Protein AF-A0A7S1HIX2-F1 (afdb_monomer_lite)

Foldseek 3Di:
DDDPPPDFPAWDADPVNQWTWDWDQDPQGIWIKTKGPPVLDVAAEEEDEFDQDPDPCRLCVCVVVQSVVVVVSHIYIRIRLVRHPCSHPPNDDPVNCDDPD

Radius of gyration: 14.45 Å; chains: 1; bounding box: 41×37×30 Å

pLDDT: mean 79.29, std 16.16, range [37.06, 94.44]

InterPro domains:
  IPR029058 Alpha/Beta hydrolase fold [SSF53474] (21-82)

Secondary structure (DSSP, 8-state):
---TT-PPPPPEEPTTS-EEEEEE--TT--EEEEEE-TT-TTPPEEE----SS--HHHHTTTHHHHHHHHTTT-EEEEEEGGGSTTTSTTTS-GGG-----

Structure (mmCIF, N/CA/C/O backbone):
data_AF-A0A7S1HIX2-F1
#
_entry.id   AF-A0A7S1HIX2-F1
#
loop_
_atom_site.group_PDB
_atom_site.id
_atom_site.type_symbol
_atom_site.label_atom_id
_atom_site.label_alt_id
_atom_site.label_comp_id
_atom_site.label_asym_id
_atom_site.label_entity_id
_atom_site.label_seq_id
_atom_site.pdbx_PDB_ins_code
_atom_site.Cartn_x
_atom_site.Cartn_y
_atom_site.Cartn_z
_atom_site.occupancy
_atom_site.B_iso_or_equiv
_atom_site.auth_seq_id
_atom_site.auth_comp_id
_atom_site.auth_asym_id
_atom_site.auth_atom_id
_atom_site.pdbx_PDB_model_num
ATOM 1 N N . PRO A 1 1 ? 25.760 1.008 -0.073 1.00 43.94 1 PRO A N 1
ATOM 2 C CA . PRO A 1 1 ? 24.845 0.176 0.749 1.00 43.94 1 PRO A CA 1
ATOM 3 C C . PRO A 1 1 ? 24.024 1.082 1.676 1.00 43.94 1 PRO A C 1
ATOM 5 O O . PRO A 1 1 ? 24.588 2.052 2.171 1.00 43.94 1 PRO A O 1
ATOM 8 N N . ALA A 1 2 ? 22.722 0.834 1.843 1.00 48.47 2 ALA A N 1
ATOM 9 C CA . ALA A 1 2 ? 21.917 1.570 2.822 1.00 48.47 2 ALA A CA 1
ATOM 10 C C . ALA A 1 2 ? 22.300 1.127 4.247 1.00 48.47 2 ALA A C 1
ATOM 12 O O . ALA A 1 2 ? 22.609 -0.045 4.458 1.00 48.47 2 ALA A O 1
ATOM 13 N N . ASP A 1 3 ? 22.341 2.074 5.184 1.00 46.50 3 ASP A N 1
ATOM 14 C CA . ASP A 1 3 ? 22.729 1.855 6.581 1.00 46.50 3 ASP A CA 1
ATOM 15 C C . ASP A 1 3 ? 21.629 1.075 7.332 1.00 46.50 3 ASP A C 1
ATOM 17 O O . ASP A 1 3 ? 20.504 1.574 7.423 1.00 46.50 3 ASP A O 1
ATOM 21 N N .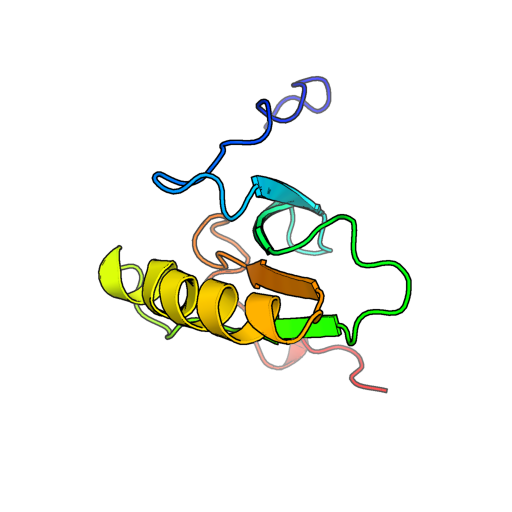 PRO A 1 4 ? 21.916 -0.122 7.877 1.00 44.69 4 PRO A N 1
ATOM 22 C CA . PRO A 1 4 ? 20.935 -0.934 8.600 1.00 44.69 4 PRO A CA 1
ATOM 23 C C . PRO A 1 4 ? 20.549 -0.360 9.976 1.00 44.69 4 PRO A C 1
ATOM 25 O O . PRO A 1 4 ? 19.639 -0.884 10.612 1.00 44.69 4 PRO A O 1
ATOM 28 N N . THR A 1 5 ? 21.227 0.694 10.448 1.00 42.03 5 THR A N 1
ATOM 29 C CA . THR A 1 5 ? 20.924 1.394 11.709 1.00 42.03 5 THR A CA 1
ATOM 30 C C . THR A 1 5 ? 20.082 2.653 11.519 1.00 42.03 5 THR A C 1
ATOM 32 O O . THR A 1 5 ? 19.670 3.276 12.500 1.00 42.03 5 THR A O 1
ATOM 35 N N . ALA A 1 6 ? 19.772 3.025 10.272 1.00 46.56 6 ALA A N 1
ATOM 36 C CA . ALA A 1 6 ? 18.870 4.130 10.004 1.00 46.56 6 ALA A CA 1
ATOM 37 C C . ALA A 1 6 ? 17.473 3.787 10.539 1.00 46.56 6 ALA A C 1
ATOM 39 O O . ALA A 1 6 ? 16.790 2.906 10.013 1.00 46.56 6 ALA A O 1
ATOM 40 N N . HIS A 1 7 ? 17.043 4.494 11.588 1.00 41.72 7 HIS A N 1
ATOM 41 C CA . HIS A 1 7 ? 15.667 4.409 12.060 1.00 41.72 7 HIS A CA 1
ATOM 42 C C . HIS A 1 7 ? 14.713 4.639 10.880 1.00 41.72 7 HIS A C 1
ATOM 44 O O . HIS A 1 7 ? 14.926 5.583 10.105 1.00 41.72 7 HIS A O 1
ATOM 50 N N . PRO A 1 8 ? 13.661 3.812 10.731 1.00 52.12 8 PRO A N 1
ATOM 51 C CA . PRO A 1 8 ? 12.632 4.085 9.746 1.00 52.12 8 PRO A CA 1
ATOM 52 C C . PRO A 1 8 ? 12.112 5.509 9.999 1.00 52.12 8 PRO A C 1
ATOM 54 O O . PRO A 1 8 ? 11.904 5.875 11.162 1.00 52.12 8 PRO A O 1
ATOM 57 N N . PRO A 1 9 ? 11.961 6.350 8.958 1.00 56.59 9 PRO A N 1
ATOM 58 C CA . PRO A 1 9 ? 11.408 7.683 9.140 1.00 56.59 9 PRO A CA 1
ATOM 59 C C . PRO A 1 9 ? 10.081 7.577 9.894 1.00 56.59 9 PRO A C 1
ATOM 61 O O . PRO A 1 9 ? 9.317 6.636 9.674 1.00 56.59 9 PRO A O 1
ATOM 64 N N . ALA A 1 10 ? 9.834 8.532 10.795 1.00 52.12 10 ALA A N 1
ATOM 65 C CA . ALA A 1 10 ? 8.603 8.572 11.574 1.00 52.12 10 ALA A CA 1
ATOM 66 C C . ALA A 1 10 ? 7.373 8.442 10.653 1.00 52.12 10 ALA A C 1
ATOM 68 O O . ALA A 1 10 ? 7.413 8.966 9.528 1.00 52.12 10 ALA A O 1
ATOM 69 N N . PRO A 1 11 ? 6.292 7.778 11.110 1.00 59.12 11 PRO A N 1
ATOM 70 C CA . PRO A 1 11 ? 5.112 7.573 10.289 1.00 59.12 11 PRO A CA 1
ATOM 71 C C . PRO A 1 11 ? 4.598 8.909 9.766 1.00 59.12 11 PRO A C 1
ATOM 73 O O . PRO A 1 11 ? 4.354 9.839 10.539 1.00 59.12 11 PRO A O 1
ATOM 76 N N . ARG A 1 12 ? 4.455 9.030 8.447 1.00 62.59 12 ARG A N 1
ATOM 77 C CA . ARG A 1 12 ? 3.825 10.215 7.861 1.00 62.59 12 ARG A CA 1
ATOM 78 C C . ARG A 1 12 ? 2.323 10.046 7.962 1.00 62.59 12 ARG A C 1
ATOM 80 O O . ARG A 1 12 ? 1.803 9.007 7.577 1.00 62.59 12 ARG A O 1
ATOM 87 N N . VAL A 1 13 ? 1.642 11.058 8.472 1.00 63.56 13 VAL A N 1
ATOM 88 C CA . VAL A 1 13 ? 0.181 11.080 8.523 1.00 63.56 13 VAL A CA 1
ATOM 89 C C . VAL A 1 13 ? -0.335 11.752 7.253 1.00 63.56 13 VAL A C 1
ATOM 91 O O . VAL A 1 13 ? 0.222 12.763 6.819 1.00 63.56 13 VAL A O 1
ATOM 94 N N . GLY A 1 14 ? -1.375 11.187 6.641 1.00 61.91 14 GLY A N 1
ATOM 95 C CA . GLY A 1 14 ? -2.020 11.780 5.470 1.00 61.91 14 GLY A CA 1
ATOM 96 C C . GLY A 1 14 ? -2.614 13.163 5.738 1.00 61.91 14 GLY A C 1
ATOM 97 O O . GLY A 1 14 ? -2.898 13.516 6.879 1.00 61.91 14 GLY A O 1
ATOM 98 N N . ASN A 1 15 ? -2.870 13.936 4.678 1.00 55.00 15 ASN A N 1
ATOM 99 C CA . ASN A 1 15 ? -3.408 15.303 4.778 1.00 55.00 15 ASN A CA 1
ATOM 100 C C . ASN A 1 15 ? -4.744 15.413 5.548 1.00 55.00 15 ASN A C 1
ATOM 102 O O . ASN A 1 15 ? -5.079 16.501 6.003 1.00 55.00 15 ASN A O 1
ATOM 106 N N . SER A 1 16 ? -5.498 14.317 5.694 1.00 58.47 16 SER A N 1
ATOM 107 C CA . SER A 1 16 ? -6.752 14.238 6.460 1.00 58.47 16 SER A CA 1
ATOM 108 C C . SER A 1 16 ? -6.621 13.531 7.817 1.00 58.47 16 SER A C 1
ATOM 110 O O . SER A 1 16 ? -7.614 13.393 8.525 1.00 58.47 16 SER A O 1
ATOM 112 N N . GLY A 1 17 ? -5.433 13.056 8.203 1.00 61.94 17 GLY A N 1
ATOM 113 C CA . GLY A 1 17 ? -5.266 12.255 9.421 1.00 61.94 17 GLY A CA 1
ATOM 114 C C . GLY A 1 17 ? -5.692 10.786 9.299 1.00 61.94 17 GLY A C 1
ATOM 115 O O . GLY A 1 17 ? -5.532 10.036 10.256 1.00 61.94 17 GLY A O 1
ATOM 116 N N . SER A 1 18 ? -6.231 10.359 8.151 1.00 77.19 18 SER A N 1
ATOM 117 C CA . SER A 1 18 ? -6.931 9.071 8.005 1.00 77.19 18 SER A CA 1
ATOM 118 C C . SER A 1 18 ? -6.040 7.847 7.794 1.00 77.19 18 SER A C 1
ATOM 120 O O . SER A 1 18 ? -6.519 6.713 7.874 1.00 77.19 18 SER A O 1
ATOM 122 N N . TRP A 1 19 ? -4.748 8.056 7.552 1.00 86.56 19 TRP A N 1
ATOM 123 C CA . TRP A 1 19 ? -3.778 6.984 7.370 1.00 86.56 19 TRP A CA 1
ATOM 124 C C . TRP A 1 19 ? -2.402 7.345 7.912 1.00 86.56 19 TRP A C 1
ATOM 126 O O . TRP A 1 19 ? -2.056 8.522 8.060 1.00 86.56 19 TRP A O 1
ATOM 136 N N . VAL A 1 20 ? -1.608 6.301 8.143 1.00 90.00 20 VAL A N 1
ATOM 137 C CA . VAL A 1 20 ? -0.187 6.374 8.498 1.00 90.00 20 VAL A CA 1
ATOM 138 C C . VAL A 1 20 ? 0.666 5.691 7.424 1.00 90.00 20 VAL A C 1
ATOM 140 O O . VAL A 1 20 ? 0.295 4.642 6.907 1.00 90.00 20 VAL A O 1
ATOM 143 N N . GLU A 1 21 ? 1.795 6.287 7.039 1.00 90.81 21 GLU A N 1
ATOM 144 C CA . GLU A 1 21 ? 2.795 5.639 6.180 1.00 90.81 21 GLU A CA 1
ATOM 145 C C . GLU A 1 21 ? 3.756 4.841 7.060 1.00 90.81 21 GLU A C 1
ATOM 147 O O . GLU A 1 21 ? 4.402 5.396 7.949 1.00 90.81 21 GLU A O 1
ATOM 152 N N . GLY A 1 22 ? 3.859 3.546 6.788 1.00 89.56 22 GLY A N 1
ATOM 153 C CA . GLY A 1 22 ? 4.820 2.633 7.387 1.00 89.56 22 GLY A CA 1
ATOM 154 C C . GLY A 1 22 ? 5.778 2.046 6.354 1.00 89.56 22 GLY A C 1
ATOM 155 O O . GLY A 1 22 ? 5.639 2.238 5.141 1.00 89.56 22 GLY A O 1
ATOM 156 N N . LEU A 1 23 ? 6.757 1.300 6.855 1.00 91.88 23 LEU A N 1
ATOM 157 C CA . LEU A 1 23 ? 7.668 0.496 6.050 1.00 91.88 23 LEU A CA 1
ATOM 158 C C . LEU A 1 23 ? 7.388 -0.986 6.292 1.00 91.88 23 LEU A C 1
ATOM 160 O O . LEU A 1 23 ? 7.225 -1.408 7.434 1.00 91.88 23 LEU A O 1
ATOM 164 N N . VAL A 1 24 ? 7.347 -1.763 5.212 1.00 89.12 24 VAL A N 1
ATOM 165 C CA . VAL A 1 24 ? 7.196 -3.221 5.254 1.00 89.12 24 VAL A CA 1
ATOM 166 C C . VAL A 1 24 ? 8.391 -3.851 4.559 1.00 89.12 24 VAL A C 1
ATOM 168 O O . VAL A 1 24 ? 8.698 -3.511 3.416 1.00 89.12 24 VAL A O 1
ATOM 171 N N . GLU A 1 25 ? 9.061 -4.766 5.256 1.00 89.50 25 GLU A N 1
ATOM 172 C CA . GLU A 1 25 ? 10.156 -5.552 4.696 1.00 89.50 25 GLU A CA 1
ATOM 173 C C . GLU A 1 25 ? 9.602 -6.703 3.852 1.00 89.50 25 GLU A C 1
ATOM 175 O O . GLU A 1 25 ? 8.659 -7.387 4.253 1.00 89.50 25 GLU A O 1
ATOM 180 N N . THR A 1 26 ? 10.190 -6.914 2.677 1.00 84.62 26 THR A N 1
ATOM 181 C CA . THR A 1 26 ? 9.875 -8.035 1.784 1.00 84.62 26 THR A CA 1
ATOM 182 C C . THR A 1 26 ? 11.169 -8.731 1.379 1.00 84.62 26 THR A C 1
ATOM 184 O O . THR A 1 26 ? 12.251 -8.173 1.546 1.00 84.62 26 THR A O 1
ATOM 187 N N . GLU A 1 27 ? 11.084 -9.913 0.773 1.00 84.81 27 GLU A N 1
ATOM 188 C CA . GLU A 1 27 ? 12.262 -10.588 0.204 1.00 84.81 27 GLU A CA 1
ATOM 189 C C . GLU A 1 27 ? 12.961 -9.769 -0.905 1.00 84.81 27 GLU A C 1
ATOM 191 O O . GLU A 1 27 ? 14.145 -9.956 -1.174 1.00 84.81 27 GLU A O 1
ATOM 196 N N . TYR A 1 28 ? 12.250 -8.809 -1.505 1.00 83.19 28 TYR A N 1
ATOM 197 C CA . TYR A 1 28 ? 12.757 -7.884 -2.523 1.00 83.19 28 TYR A CA 1
ATOM 198 C C . TYR A 1 28 ? 13.197 -6.531 -1.929 1.00 83.19 28 TYR A C 1
ATOM 200 O O . TYR A 1 28 ? 13.474 -5.581 -2.669 1.00 83.19 28 TYR A O 1
ATOM 208 N N . GLY A 1 29 ? 13.251 -6.431 -0.597 1.00 86.06 29 GLY A N 1
ATOM 209 C CA . GLY A 1 29 ? 13.589 -5.240 0.179 1.00 86.06 29 GLY A CA 1
ATOM 210 C C . GLY A 1 29 ? 12.372 -4.446 0.656 1.00 86.06 29 GLY A C 1
ATOM 211 O O . GLY A 1 29 ? 11.217 -4.788 0.391 1.00 86.06 29 GLY A O 1
ATOM 212 N N . THR A 1 30 ? 12.636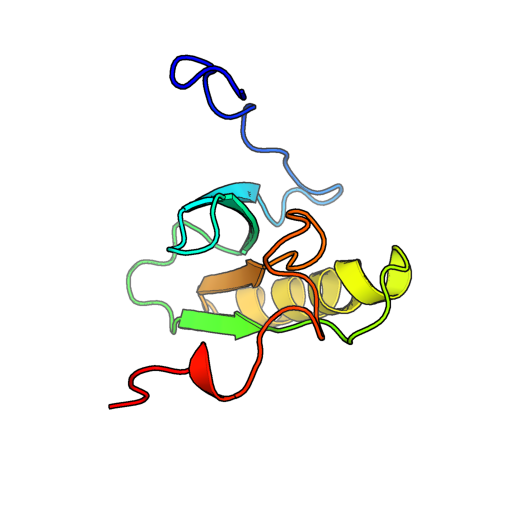 -3.348 1.356 1.00 91.06 30 THR A N 1
ATOM 213 C CA . THR A 1 30 ? 11.615 -2.531 2.019 1.00 91.06 30 THR A CA 1
ATOM 214 C C . THR A 1 30 ? 10.715 -1.772 1.038 1.00 91.06 30 THR A C 1
ATOM 216 O O . THR A 1 30 ? 11.204 -1.133 0.106 1.00 91.06 30 THR A O 1
ATOM 219 N N . ILE A 1 31 ? 9.402 -1.760 1.277 1.00 92.56 31 ILE A N 1
ATOM 220 C CA . ILE A 1 31 ? 8.424 -0.911 0.576 1.00 92.56 31 ILE A CA 1
ATOM 221 C C . ILE A 1 31 ? 7.709 0.034 1.543 1.00 92.56 31 ILE A C 1
ATOM 223 O O . ILE A 1 31 ? 7.606 -0.243 2.736 1.00 92.56 31 ILE A O 1
ATOM 227 N N . ARG A 1 32 ? 7.185 1.148 1.023 1.00 92.94 32 ARG A N 1
ATOM 228 C CA . ARG A 1 32 ? 6.279 2.030 1.771 1.00 92.94 32 ARG A CA 1
ATOM 229 C C . ARG A 1 32 ? 4.854 1.517 1.668 1.00 92.94 32 ARG A C 1
ATOM 231 O O . ARG A 1 32 ? 4.424 1.118 0.585 1.00 92.94 32 ARG A O 1
ATOM 238 N N . VAL A 1 33 ? 4.113 1.579 2.765 1.00 93.69 33 VAL A N 1
ATOM 239 C CA . VAL A 1 33 ? 2.710 1.166 2.829 1.00 93.69 33 VAL A CA 1
ATOM 240 C C . VAL A 1 33 ? 1.912 2.248 3.529 1.00 93.69 33 VAL A C 1
ATOM 242 O O . VAL A 1 33 ? 2.296 2.692 4.605 1.00 93.69 33 VAL A O 1
ATOM 245 N N . HIS A 1 34 ? 0.803 2.661 2.924 1.00 93.31 34 HIS A N 1
ATOM 246 C CA . HIS A 1 34 ? -0.184 3.485 3.609 1.00 93.31 34 HIS A CA 1
ATOM 247 C C . HIS A 1 34 ? -1.162 2.555 4.311 1.00 93.31 34 HIS A C 1
ATOM 249 O O . HIS A 1 34 ? -1.753 1.680 3.677 1.00 93.31 34 HIS A O 1
ATOM 255 N N . GLU A 1 35 ? -1.306 2.730 5.613 1.00 92.88 35 GLU A N 1
ATOM 256 C CA . GLU A 1 35 ? -2.186 1.937 6.449 1.00 92.88 35 GLU A CA 1
ATOM 257 C C . GLU A 1 35 ? -3.330 2.796 6.976 1.00 92.88 35 GLU A C 1
ATOM 259 O O . GLU A 1 35 ? -3.120 3.825 7.624 1.00 92.88 35 GLU A O 1
ATOM 264 N N . PHE A 1 36 ? -4.549 2.340 6.706 1.00 92.50 36 PHE A N 1
ATOM 265 C CA . PHE A 1 36 ? -5.781 2.931 7.199 1.00 92.50 36 PHE A CA 1
ATOM 266 C C . PHE A 1 36 ? -6.340 2.055 8.312 1.00 92.50 36 PHE A C 1
ATOM 268 O O . PHE A 1 36 ? -6.385 0.827 8.191 1.00 92.50 36 PHE A O 1
ATOM 275 N N . ASN A 1 37 ? -6.804 2.709 9.376 1.00 89.62 37 ASN A N 1
ATOM 276 C CA . ASN A 1 37 ? -7.347 2.059 10.566 1.00 89.62 37 ASN A CA 1
ATOM 277 C C . ASN A 1 37 ? -6.381 1.021 11.201 1.00 89.62 37 ASN A C 1
ATOM 279 O O . ASN A 1 37 ? -6.753 -0.139 11.399 1.00 89.62 37 ASN A O 1
ATOM 283 N N . PRO A 1 38 ? -5.133 1.415 11.542 1.00 81.44 38 PRO A N 1
ATOM 284 C CA . PRO A 1 38 ? -4.113 0.500 12.075 1.00 81.44 38 PRO A CA 1
ATOM 285 C C . PRO A 1 38 ? -4.504 -0.172 13.403 1.00 81.44 38 PRO A C 1
ATOM 287 O O . PRO A 1 38 ? -3.946 -1.202 13.771 1.00 81.44 38 PRO A O 1
ATOM 290 N N . GLY A 1 39 ? -5.474 0.400 14.127 1.00 77.06 39 GLY A N 1
ATOM 291 C CA . GLY A 1 39 ? -5.987 -0.114 15.399 1.00 77.06 39 GLY A CA 1
ATOM 292 C C . GLY A 1 39 ? -7.193 -1.053 15.286 1.00 77.06 39 GLY A C 1
ATOM 293 O O . GLY A 1 39 ? -7.746 -1.427 16.318 1.00 77.06 39 GLY A O 1
ATOM 294 N N . ALA A 1 40 ? -7.632 -1.424 14.078 1.00 80.56 40 ALA A N 1
ATOM 295 C CA . ALA A 1 40 ? -8.805 -2.277 13.873 1.00 80.56 40 ALA A CA 1
ATOM 296 C C . ALA A 1 40 ? -8.550 -3.739 14.269 1.00 80.56 40 ALA A C 1
ATOM 298 O O . ALA A 1 40 ? -8.325 -4.613 13.428 1.00 80.56 40 ALA A O 1
ATOM 299 N N . VAL A 1 41 ? -8.596 -4.025 15.569 1.00 73.75 41 VAL A N 1
ATOM 300 C CA . VAL A 1 41 ? -8.520 -5.392 16.094 1.00 73.75 41 VAL A CA 1
ATOM 301 C C . VAL A 1 41 ? -9.748 -6.177 15.622 1.00 73.75 41 VAL A C 1
ATOM 303 O O . VAL A 1 41 ? -10.880 -5.808 15.923 1.00 73.75 41 VAL A O 1
ATOM 306 N N . GLY A 1 42 ? -9.527 -7.253 14.862 1.00 73.75 42 GLY A N 1
ATOM 307 C CA . GLY A 1 42 ? -10.599 -8.071 14.278 1.00 73.75 42 GLY A CA 1
ATOM 308 C C . GLY A 1 42 ? -11.219 -7.509 12.992 1.00 73.75 42 GLY A C 1
ATOM 309 O O . GLY A 1 42 ? -12.118 -8.137 12.436 1.00 73.75 42 GLY A O 1
ATOM 310 N N . GLY A 1 43 ? -10.739 -6.363 12.495 1.00 80.69 43 GLY A N 1
ATOM 311 C CA . GLY A 1 43 ? -11.146 -5.828 11.196 1.00 80.69 43 GLY A CA 1
ATOM 312 C C . GLY A 1 43 ? -10.683 -6.725 10.045 1.00 80.69 43 GLY A C 1
ATOM 313 O O . GLY A 1 43 ? -9.590 -7.294 10.088 1.00 80.69 43 GLY A O 1
ATOM 314 N N . VAL A 1 44 ? -11.503 -6.841 8.996 1.00 87.62 44 VAL A N 1
ATOM 315 C CA . VAL A 1 44 ? -11.139 -7.601 7.789 1.00 87.62 44 VAL A CA 1
ATOM 316 C C . VAL A 1 44 ? -9.916 -6.943 7.134 1.00 87.62 44 VAL A C 1
ATOM 318 O O . VAL A 1 44 ? -9.968 -5.740 6.856 1.00 87.62 44 VAL A O 1
ATOM 321 N N . PRO A 1 45 ? -8.821 -7.688 6.889 1.00 90.00 45 PRO A N 1
ATOM 322 C CA . PRO A 1 45 ? -7.658 -7.144 6.208 1.00 90.00 45 PRO A CA 1
ATOM 323 C C . PRO A 1 45 ? -7.952 -6.980 4.716 1.00 90.00 45 PRO A C 1
ATOM 325 O O . PRO A 1 45 ? -8.388 -7.916 4.045 1.00 90.00 45 PRO A O 1
ATOM 328 N N . VAL A 1 46 ? -7.671 -5.794 4.187 1.00 92.06 46 VAL A N 1
ATOM 329 C CA . VAL A 1 46 ? -7.783 -5.482 2.760 1.00 92.06 46 VAL A CA 1
ATOM 330 C C . VAL A 1 46 ? -6.430 -5.001 2.259 1.00 92.06 46 VAL A C 1
ATOM 332 O O . VAL A 1 46 ? -5.839 -4.087 2.828 1.00 92.06 46 VAL A O 1
ATOM 335 N N . ILE A 1 47 ? -5.941 -5.600 1.175 1.00 92.56 47 ILE A N 1
ATOM 336 C CA . ILE A 1 47 ? -4.720 -5.171 0.486 1.00 92.56 47 ILE A CA 1
ATOM 337 C C . ILE A 1 47 ? -5.117 -4.734 -0.920 1.00 92.56 47 ILE A C 1
ATOM 339 O O . ILE A 1 47 ? -5.816 -5.462 -1.624 1.00 92.56 47 ILE A O 1
ATOM 343 N N . SER A 1 48 ? -4.678 -3.546 -1.326 1.00 90.31 48 SER A N 1
ATOM 344 C CA . SER A 1 48 ? -4.944 -2.991 -2.658 1.00 90.31 48 SER A CA 1
ATOM 345 C C . SER A 1 48 ? -3.651 -2.773 -3.437 1.00 90.31 48 SER A C 1
ATOM 347 O O . SER A 1 48 ? -2.589 -2.576 -2.855 1.00 90.31 48 SER A O 1
ATOM 349 N N . PHE A 1 49 ? -3.727 -2.809 -4.766 1.00 89.69 49 PHE A N 1
ATOM 350 C CA . PHE A 1 49 ? -2.563 -2.636 -5.631 1.00 89.69 49 PHE A CA 1
ATOM 351 C C . PHE A 1 49 ? -2.846 -1.589 -6.700 1.00 89.69 49 PHE A C 1
ATOM 353 O O . PHE A 1 49 ? -3.812 -1.700 -7.454 1.00 89.69 49 PHE A O 1
ATOM 360 N N . HIS A 1 50 ? -1.975 -0.586 -6.779 1.00 89.44 50 HIS A N 1
ATOM 361 C CA . HIS A 1 50 ? -2.035 0.428 -7.823 1.00 89.44 50 HIS A CA 1
ATOM 362 C C . HIS A 1 50 ? -1.635 -0.123 -9.198 1.00 89.44 50 HIS A C 1
ATOM 364 O O . HIS A 1 50 ? -0.937 -1.133 -9.334 1.00 89.44 50 HIS A O 1
ATOM 370 N N . GLY A 1 51 ? -2.016 0.606 -10.242 1.00 87.62 51 GLY A N 1
ATOM 371 C CA . GLY A 1 51 ? -1.633 0.333 -11.614 1.00 87.62 51 GLY A CA 1
ATOM 372 C C . GLY A 1 51 ? -0.123 0.414 -11.864 1.00 87.62 51 GLY A C 1
ATOM 373 O O . GLY A 1 51 ? 0.678 0.901 -11.072 1.00 87.62 51 GLY A O 1
ATOM 374 N N . MET A 1 52 ? 0.289 -0.050 -13.040 1.00 87.62 52 MET A N 1
ATOM 375 C CA . MET A 1 52 ? 1.698 -0.284 -13.384 1.00 87.62 52 MET A CA 1
ATOM 376 C C . MET A 1 52 ? 2.558 0.984 -13.565 1.00 87.62 52 MET A C 1
ATOM 378 O O . MET A 1 52 ? 3.787 0.899 -13.608 1.00 87.62 52 MET A O 1
ATOM 382 N N . ARG A 1 53 ? 1.949 2.155 -13.786 1.00 87.31 53 ARG A N 1
ATOM 383 C CA . ARG A 1 53 ? 2.685 3.367 -14.184 1.00 87.31 53 ARG A CA 1
ATOM 384 C C . ARG A 1 53 ? 3.150 4.155 -12.957 1.00 87.31 53 ARG A C 1
ATOM 386 O O . ARG A 1 53 ? 2.333 4.540 -12.135 1.00 87.31 53 ARG A O 1
ATOM 393 N N . ALA A 1 54 ? 4.430 4.534 -12.926 1.00 85.50 54 ALA A N 1
ATOM 394 C CA . ALA A 1 54 ? 5.057 5.307 -11.843 1.00 85.50 54 ALA A CA 1
ATOM 395 C C . ALA A 1 54 ? 4.688 6.810 -11.843 1.00 85.50 54 ALA A C 1
ATOM 397 O O . ALA A 1 54 ? 5.552 7.675 -11.715 1.00 85.50 54 ALA A O 1
ATOM 398 N N . MET A 1 55 ? 3.414 7.142 -12.046 1.00 89.50 55 MET A N 1
ATOM 399 C CA . MET A 1 55 ? 2.903 8.509 -11.936 1.00 89.50 55 MET A CA 1
ATOM 400 C C . MET A 1 55 ? 2.257 8.676 -10.565 1.00 89.50 55 MET A C 1
ATOM 402 O O . MET A 1 55 ? 1.519 7.786 -10.153 1.00 89.50 55 MET A O 1
ATOM 406 N N . LYS A 1 56 ? 2.455 9.826 -9.905 1.00 86.81 56 LYS A N 1
ATOM 407 C CA . LYS A 1 56 ? 1.871 10.117 -8.580 1.00 86.81 56 LYS A CA 1
ATOM 408 C C . LYS A 1 56 ? 0.383 9.751 -8.505 1.00 86.81 56 LYS A C 1
ATOM 410 O O . LYS A 1 56 ? -0.012 8.993 -7.634 1.00 86.81 56 LYS A O 1
ATOM 415 N N . ARG A 1 57 ? -0.404 10.177 -9.502 1.00 90.19 57 ARG A N 1
ATOM 416 C CA . ARG A 1 57 ? -1.843 9.875 -9.586 1.00 90.19 57 ARG A CA 1
ATOM 417 C C . ARG A 1 57 ? -2.189 8.384 -9.609 1.00 90.19 57 ARG A C 1
ATOM 419 O O . ARG A 1 57 ? -3.290 8.057 -9.222 1.00 90.19 57 ARG A O 1
ATOM 426 N N . VAL A 1 58 ? -1.302 7.530 -10.127 1.00 87.25 58 VAL A N 1
ATOM 427 C CA . VAL A 1 58 ? -1.500 6.072 -10.188 1.00 87.25 58 VAL A CA 1
ATOM 428 C C . VAL A 1 58 ? -1.047 5.456 -8.874 1.00 87.25 58 VAL A C 1
ATOM 430 O O . VAL A 1 58 ? -1.794 4.707 -8.272 1.00 87.25 58 VAL A O 1
ATOM 433 N N . VAL A 1 59 ? 0.135 5.836 -8.380 1.00 87.50 59 VAL A N 1
ATOM 434 C CA . VAL A 1 59 ? 0.663 5.375 -7.083 1.00 87.50 59 VAL A CA 1
ATOM 435 C C . VAL A 1 59 ? -0.321 5.649 -5.941 1.00 87.50 59 VAL A C 1
ATOM 437 O O . VAL A 1 59 ? -0.476 4.820 -5.052 1.00 87.50 59 VAL A O 1
ATOM 440 N N . GLU A 1 60 ? -0.984 6.803 -5.976 1.00 89.75 60 GLU A N 1
ATOM 441 C CA . GLU A 1 60 ? -1.893 7.273 -4.929 1.00 89.75 60 GLU A CA 1
ATOM 442 C C . GLU A 1 60 ? -3.379 7.007 -5.244 1.00 89.75 60 GLU A C 1
ATOM 444 O O . GLU A 1 60 ? -4.237 7.388 -4.452 1.00 89.75 60 GLU A O 1
ATOM 449 N N . GLU A 1 61 ? -3.715 6.356 -6.368 1.00 90.19 61 GLU A N 1
ATOM 450 C CA . GLU A 1 61 ? -5.112 6.222 -6.835 1.00 90.19 61 GLU A CA 1
ATOM 451 C C . GLU A 1 61 ? -6.017 5.480 -5.843 1.00 90.19 61 GLU A C 1
ATOM 453 O O . GLU A 1 61 ? -7.218 5.737 -5.768 1.00 90.19 61 GLU A O 1
ATOM 458 N N . TRP A 1 62 ? -5.422 4.591 -5.048 1.00 93.12 62 TRP A N 1
ATOM 459 C CA . TRP A 1 62 ? -6.121 3.785 -4.055 1.00 93.12 62 TRP A CA 1
ATOM 460 C C . TRP A 1 62 ? -6.219 4.437 -2.681 1.00 93.12 62 TRP A C 1
ATOM 462 O O . TRP A 1 62 ? -6.964 3.929 -1.854 1.00 93.12 62 TRP A O 1
ATOM 472 N N . LEU A 1 63 ? -5.537 5.556 -2.415 1.00 91.62 63 LEU A N 1
ATOM 473 C CA . LEU A 1 63 ? -5.650 6.236 -1.119 1.00 91.62 63 LEU A CA 1
ATOM 474 C C . LEU A 1 63 ? -7.094 6.661 -0.784 1.00 91.62 63 LEU A C 1
ATOM 476 O O . LEU A 1 63 ? -7.559 6.290 0.293 1.00 91.62 63 LEU A O 1
ATOM 480 N N . PRO A 1 64 ? -7.852 7.345 -1.671 1.00 91.44 64 PRO A N 1
ATOM 481 C CA . PRO A 1 64 ? -9.242 7.697 -1.364 1.00 91.44 64 PRO A CA 1
ATOM 482 C C . PRO A 1 64 ? -10.158 6.467 -1.253 1.00 91.44 64 PRO A C 1
ATOM 484 O O . PRO A 1 64 ? -11.128 6.477 -0.499 1.00 91.44 64 PRO A O 1
ATOM 487 N N . VAL A 1 65 ? -9.853 5.384 -1.975 1.00 91.94 65 VAL A N 1
ATOM 488 C CA . VAL A 1 65 ? -10.617 4.130 -1.884 1.00 91.94 65 VAL A CA 1
ATOM 489 C C . VAL A 1 65 ? -10.327 3.412 -0.565 1.00 91.94 65 VAL A C 1
ATOM 491 O O . VAL A 1 65 ? -11.248 2.914 0.075 1.00 91.94 65 VAL A O 1
ATOM 494 N N . GLY A 1 66 ? -9.067 3.390 -0.129 1.00 91.62 66 GLY A N 1
ATOM 495 C CA . GLY A 1 66 ? -8.657 2.823 1.152 1.00 91.62 66 GLY A CA 1
ATOM 496 C C . GLY A 1 66 ? -9.281 3.560 2.331 1.00 91.62 66 GLY A C 1
ATOM 497 O O . GLY A 1 66 ? -9.781 2.913 3.248 1.00 91.62 66 GLY A O 1
ATOM 498 N N . GLU A 1 67 ? -9.354 4.890 2.258 1.00 91.62 67 GLU A N 1
ATOM 499 C CA . GLU A 1 67 ? -10.073 5.720 3.229 1.00 91.62 67 GLU A CA 1
ATOM 500 C C . GLU A 1 67 ? -11.556 5.338 3.302 1.00 91.62 67 GLU A C 1
ATOM 502 O O . GLU A 1 67 ? -12.071 5.081 4.389 1.00 91.62 67 GLU A O 1
ATOM 507 N N . ALA A 1 68 ? -12.225 5.213 2.150 1.00 90.75 68 ALA A N 1
ATOM 508 C CA . ALA A 1 68 ? -13.629 4.816 2.089 1.00 90.75 68 ALA A CA 1
ATOM 509 C C . ALA A 1 68 ? -13.864 3.405 2.653 1.00 90.75 68 ALA A C 1
ATOM 511 O O . ALA A 1 68 ? -14.784 3.208 3.444 1.00 90.75 68 ALA A O 1
ATOM 512 N N . ILE A 1 69 ? -13.024 2.425 2.308 1.00 91.31 69 ILE A N 1
ATOM 513 C CA . ILE A 1 69 ? -13.130 1.053 2.831 1.00 91.31 69 ILE A CA 1
ATOM 514 C C . ILE A 1 69 ? -12.875 1.022 4.343 1.00 91.31 69 ILE A C 1
ATOM 516 O O . ILE A 1 69 ? -13.574 0.322 5.070 1.00 91.31 69 ILE A O 1
ATOM 520 N N . ALA A 1 70 ? -11.925 1.806 4.852 1.00 90.69 70 ALA A N 1
ATOM 521 C CA . ALA A 1 70 ? -11.637 1.853 6.283 1.00 90.69 70 ALA A CA 1
ATOM 522 C C . ALA A 1 70 ? -12.845 2.308 7.124 1.00 90.69 70 ALA A C 1
ATOM 524 O O . ALA A 1 70 ? -12.985 1.876 8.271 1.00 90.69 70 ALA A O 1
ATOM 525 N N . THR A 1 71 ? -13.767 3.098 6.552 1.00 89.62 71 THR A N 1
ATOM 526 C CA . THR A 1 71 ? -15.019 3.492 7.229 1.00 89.62 71 THR A CA 1
ATOM 527 C C . THR A 1 71 ? -15.933 2.311 7.566 1.00 89.62 71 THR A C 1
ATOM 529 O O . THR A 1 71 ? -16.767 2.426 8.461 1.00 89.62 71 THR A O 1
ATOM 532 N N . THR A 1 72 ? -15.753 1.150 6.924 1.00 89.56 72 THR A N 1
ATOM 533 C CA . THR A 1 72 ? -16.507 -0.073 7.243 1.00 89.56 72 TH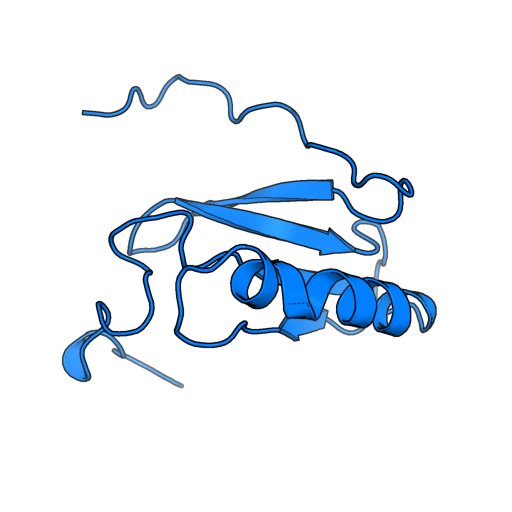R A CA 1
ATOM 534 C C . THR A 1 72 ? -15.920 -0.838 8.435 1.00 89.56 72 THR A C 1
ATOM 536 O O . THR A 1 72 ? -16.369 -1.943 8.729 1.00 89.56 72 THR A O 1
ATOM 539 N N . GLY A 1 73 ? -14.877 -0.307 9.084 1.00 88.62 73 GLY A N 1
ATOM 540 C CA . GLY A 1 73 ? -14.133 -0.987 10.148 1.00 88.62 73 GLY A CA 1
ATOM 541 C C . GLY A 1 73 ? -13.047 -1.946 9.645 1.00 88.62 73 GLY A C 1
ATOM 542 O O . GLY A 1 73 ? -12.426 -2.639 10.449 1.00 88.62 73 GLY A O 1
ATOM 543 N N . ALA A 1 74 ? -12.796 -1.996 8.334 1.00 91.12 74 ALA A N 1
ATOM 544 C CA . ALA A 1 74 ? -11.702 -2.776 7.763 1.00 91.12 74 ALA A CA 1
ATOM 545 C C . ALA A 1 74 ? -10.332 -2.149 8.078 1.00 91.12 74 ALA A C 1
ATOM 547 O O . ALA A 1 74 ? -10.212 -0.929 8.225 1.00 91.12 74 ALA A O 1
ATOM 548 N N . ARG A 1 75 ? -9.293 -2.992 8.126 1.00 91.25 75 ARG A N 1
ATOM 549 C CA . ARG A 1 75 ? -7.884 -2.571 8.147 1.00 91.25 75 ARG A CA 1
ATOM 550 C C . ARG A 1 75 ? -7.362 -2.607 6.717 1.00 91.25 75 ARG A C 1
ATOM 552 O O . ARG A 1 75 ? -7.353 -3.678 6.110 1.00 91.25 75 ARG A O 1
ATOM 559 N N . VAL A 1 76 ? -6.928 -1.471 6.173 1.00 93.50 76 VAL A N 1
ATOM 560 C CA . VAL A 1 76 ? -6.567 -1.376 4.747 1.00 93.50 76 VAL A CA 1
ATOM 561 C C . VAL A 1 76 ? -5.094 -1.045 4.574 1.00 93.50 76 VAL A C 1
ATOM 563 O O . VAL A 1 76 ? -4.597 -0.086 5.157 1.00 93.50 76 VAL A O 1
ATOM 566 N N . LEU A 1 77 ? -4.413 -1.815 3.728 1.00 93.69 77 LEU A N 1
ATOM 567 C CA . LEU A 1 77 ? -3.028 -1.602 3.328 1.00 93.69 77 LEU A CA 1
ATOM 568 C C . LEU A 1 77 ? -2.966 -1.226 1.844 1.00 93.69 77 LEU A C 1
ATOM 570 O O . LEU A 1 77 ? -3.464 -1.946 0.971 1.00 93.69 77 LEU A O 1
ATOM 574 N N . VAL A 1 78 ? -2.316 -0.101 1.557 1.00 94.44 78 VAL A N 1
ATOM 575 C CA . VAL A 1 78 ? -2.044 0.391 0.201 1.00 94.44 78 VAL A CA 1
ATOM 576 C C . VAL A 1 78 ? -0.522 0.454 -0.001 1.00 94.44 78 VAL A C 1
ATOM 578 O O . VAL A 1 78 ? 0.109 1.479 0.289 1.00 94.44 78 VAL A O 1
ATOM 581 N N . PRO A 1 79 ? 0.117 -0.652 -0.426 1.00 93.75 79 PRO A N 1
ATOM 582 C CA . PRO A 1 79 ? 1.537 -0.679 -0.754 1.00 93.75 79 PRO A CA 1
ATOM 583 C C . PRO A 1 79 ? 1.880 0.208 -1.956 1.00 93.75 79 PRO A C 1
ATOM 585 O O . PRO A 1 79 ? 1.250 0.145 -3.010 1.00 93.75 79 PRO A O 1
ATOM 588 N N . ASN A 1 80 ? 2.956 0.983 -1.826 1.00 92.25 80 ASN A N 1
ATOM 589 C CA . ASN A 1 80 ? 3.595 1.693 -2.927 1.00 92.25 80 ASN A CA 1
ATOM 590 C C . ASN A 1 80 ? 4.725 0.828 -3.498 1.00 92.25 80 ASN A C 1
ATOM 592 O O . ASN A 1 80 ? 5.884 0.935 -3.098 1.00 92.25 80 ASN A O 1
ATOM 596 N N . LEU A 1 81 ? 4.406 -0.005 -4.487 1.00 90.94 81 LEU A N 1
ATOM 597 C CA . LEU A 1 81 ? 5.379 -0.889 -5.135 1.00 90.94 81 LEU A CA 1
ATOM 598 C C . LEU A 1 81 ? 6.467 -0.124 -5.904 1.00 90.94 81 LEU A C 1
ATOM 600 O O . LEU A 1 81 ? 7.515 -0.685 -6.226 1.00 90.94 81 LEU A O 1
ATOM 604 N N . HIS A 1 82 ? 6.244 1.158 -6.202 1.00 90.31 82 HIS A N 1
ATOM 605 C CA . HIS A 1 82 ? 7.233 2.016 -6.846 1.00 90.31 82 HIS A CA 1
ATOM 606 C C . HIS A 1 82 ? 8.261 2.618 -5.880 1.00 90.31 82 HIS A C 1
ATOM 608 O O . HIS A 1 82 ? 9.266 3.151 -6.364 1.00 90.31 82 HIS A O 1
ATOM 614 N N . SER A 1 83 ? 8.058 2.519 -4.558 1.00 91.50 83 SER A N 1
ATOM 615 C CA . SER A 1 83 ? 8.995 3.057 -3.562 1.00 91.50 83 SER A CA 1
ATOM 616 C C . SER A 1 83 ? 10.326 2.307 -3.523 1.00 91.50 83 SER A C 1
ATOM 618 O O . SER A 1 83 ? 11.318 2.869 -3.067 1.00 91.50 83 SER A O 1
ATOM 620 N N . ASN A 1 84 ? 10.359 1.064 -4.009 1.00 89.50 84 ASN A N 1
ATOM 621 C CA . ASN A 1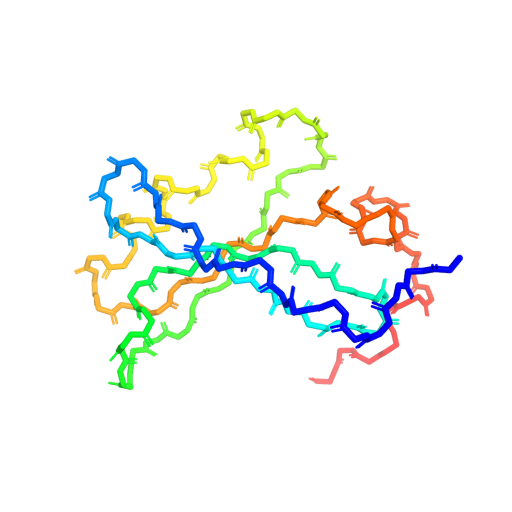 84 ? 11.563 0.251 -4.127 1.00 89.50 84 ASN A CA 1
ATOM 622 C C . ASN A 1 84 ? 11.785 -0.149 -5.601 1.00 89.50 84 ASN A C 1
ATOM 624 O O . ASN A 1 84 ? 10.877 -0.670 -6.251 1.00 89.50 84 ASN A O 1
ATOM 628 N N . PRO A 1 85 ? 12.981 0.098 -6.174 1.00 86.62 85 PRO A N 1
ATOM 629 C CA . PRO A 1 85 ? 13.306 -0.273 -7.550 1.00 86.62 85 PRO A CA 1
ATOM 630 C C . PRO A 1 85 ? 13.087 -1.747 -7.911 1.00 86.62 85 PRO A C 1
ATOM 632 O O . PRO A 1 85 ? 12.840 -2.020 -9.087 1.00 86.62 85 PRO A O 1
ATOM 635 N N . HIS A 1 86 ? 13.174 -2.662 -6.944 1.00 84.94 86 HIS A N 1
ATOM 636 C CA . HIS A 1 86 ? 13.075 -4.112 -7.138 1.00 84.94 86 HIS A CA 1
ATOM 637 C C . HIS A 1 86 ? 11.634 -4.633 -7.092 1.00 84.94 86 HIS A C 1
ATOM 639 O O . HIS A 1 86 ? 11.337 -5.641 -7.722 1.00 84.94 86 HIS A O 1
ATOM 645 N N . THR A 1 87 ? 10.718 -3.907 -6.450 1.00 83.44 87 THR A N 1
ATOM 646 C CA . THR A 1 87 ? 9.295 -4.279 -6.343 1.00 83.44 87 THR A CA 1
ATOM 647 C C . THR A 1 87 ? 8.419 -3.619 -7.403 1.00 83.44 87 THR A C 1
ATOM 649 O O . THR A 1 87 ? 7.211 -3.841 -7.440 1.00 83.44 87 THR A O 1
ATOM 652 N N . LYS A 1 88 ? 9.001 -2.787 -8.279 1.00 86.50 88 LYS A N 1
ATOM 653 C CA . LYS A 1 88 ? 8.249 -2.078 -9.322 1.00 86.50 88 LYS A CA 1
ATOM 654 C C . LYS A 1 88 ? 7.478 -3.069 -10.205 1.00 86.50 88 LYS A C 1
ATOM 656 O O . LYS A 1 88 ? 8.055 -4.067 -10.645 1.00 86.50 88 LYS A O 1
ATOM 661 N N . PRO A 1 89 ? 6.229 -2.751 -10.586 1.00 79.56 89 PRO A N 1
ATOM 662 C CA . PRO A 1 89 ? 5.523 -3.484 -11.630 1.00 79.56 89 PRO A CA 1
ATOM 663 C C . PRO A 1 89 ? 6.419 -3.705 -12.867 1.00 79.56 89 PRO A C 1
ATOM 665 O O . PRO A 1 89 ? 7.083 -2.769 -13.322 1.00 79.56 89 PRO A O 1
ATOM 668 N N . ARG A 1 90 ? 6.443 -4.939 -13.398 1.00 79.69 90 ARG A N 1
ATOM 669 C CA . ARG A 1 90 ? 7.360 -5.481 -14.440 1.00 79.69 90 ARG A CA 1
ATOM 670 C C . ARG A 1 90 ? 8.774 -5.880 -14.007 1.00 79.69 90 ARG A C 1
ATOM 672 O O . ARG A 1 90 ? 9.509 -6.408 -14.841 1.00 79.69 9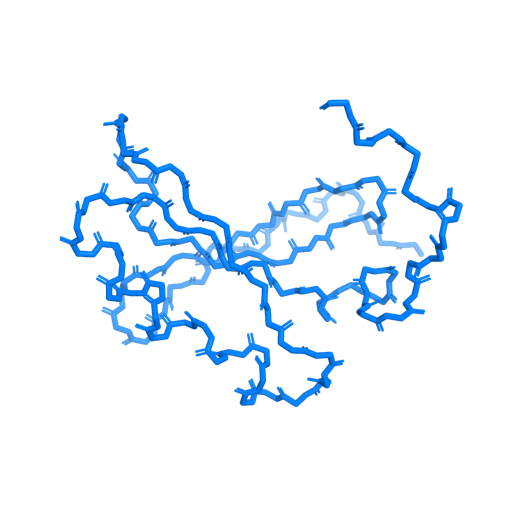0 ARG A O 1
ATOM 679 N N . LYS A 1 91 ? 9.197 -5.608 -12.772 1.00 75.56 91 LYS A N 1
ATOM 680 C CA . LYS A 1 91 ? 10.506 -6.071 -12.281 1.00 75.56 91 LYS A CA 1
ATOM 681 C C . LYS A 1 91 ? 10.462 -7.508 -11.786 1.00 75.56 91 LYS A C 1
ATOM 683 O O . LYS A 1 91 ? 11.428 -8.223 -12.029 1.00 75.56 91 LYS A O 1
ATOM 688 N N . LEU A 1 92 ? 9.329 -7.912 -11.217 1.00 69.81 92 LEU A N 1
ATOM 689 C CA . LEU A 1 92 ? 9.041 -9.299 -10.873 1.00 69.81 92 LEU A CA 1
ATOM 690 C C . LEU A 1 92 ? 8.768 -10.108 -12.152 1.00 69.81 92 LEU A C 1
ATOM 692 O O . LEU A 1 92 ? 7.939 -9.724 -12.985 1.00 69.81 92 LEU A O 1
ATOM 696 N N . LYS A 1 93 ? 9.499 -11.205 -12.325 1.00 68.88 93 LYS A N 1
ATOM 697 C CA . LYS A 1 93 ? 9.384 -12.193 -13.402 1.00 68.88 93 LYS A CA 1
ATOM 698 C C . LYS A 1 93 ? 8.579 -13.397 -12.915 1.00 68.88 93 LYS A C 1
ATOM 700 O O . LYS A 1 93 ? 8.440 -13.617 -11.722 1.00 68.88 93 LYS A O 1
ATOM 705 N N . GLY A 1 94 ? 8.093 -14.226 -13.842 1.00 64.06 94 GLY A N 1
ATOM 706 C CA . GLY A 1 94 ? 7.318 -15.437 -13.515 1.00 64.06 94 GLY A CA 1
ATOM 707 C C . GLY A 1 94 ? 7.989 -16.358 -12.483 1.00 64.06 94 GLY A C 1
ATOM 708 O O . GLY A 1 94 ? 7.308 -16.930 -11.643 1.00 64.06 94 GLY A O 1
ATOM 709 N N . ASN A 1 95 ? 9.322 -16.433 -12.500 1.00 69.75 95 ASN A N 1
ATOM 710 C CA . ASN A 1 95 ? 10.101 -17.266 -11.580 1.00 69.75 95 ASN A CA 1
ATOM 711 C C . ASN A 1 95 ? 10.262 -16.655 -10.177 1.00 69.75 95 ASN A C 1
ATOM 713 O O . ASN A 1 95 ? 10.679 -17.368 -9.271 1.00 6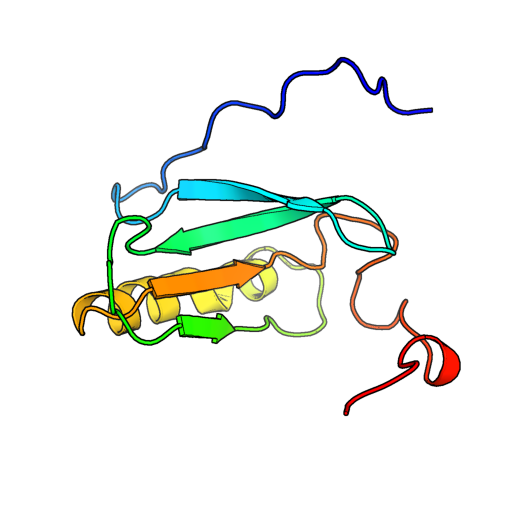9.75 95 ASN A O 1
ATOM 717 N N . ASP A 1 96 ? 9.931 -15.373 -10.002 1.00 65.25 96 ASP A N 1
ATOM 718 C CA . ASP A 1 96 ? 9.938 -14.685 -8.705 1.00 65.25 96 ASP A CA 1
ATOM 719 C C . ASP A 1 96 ? 8.660 -15.014 -7.903 1.00 65.25 96 ASP A C 1
ATOM 721 O O . ASP A 1 96 ? 8.591 -14.823 -6.694 1.00 65.25 96 ASP A O 1
ATOM 725 N N . PHE A 1 97 ? 7.635 -15.580 -8.551 1.00 61.97 97 PHE A N 1
ATOM 726 C CA . PHE A 1 97 ? 6.433 -16.086 -7.886 1.00 61.97 97 PHE A CA 1
ATOM 727 C C . PHE A 1 97 ? 6.639 -17.541 -7.446 1.00 61.97 97 PHE A C 1
ATOM 729 O O . PHE A 1 97 ? 5.948 -18.459 -7.891 1.00 61.97 97 PHE A O 1
ATOM 736 N N . SER A 1 98 ? 7.625 -17.783 -6.583 1.00 52.59 98 SER A N 1
ATOM 737 C CA . SER A 1 98 ? 7.808 -19.096 -5.970 1.00 52.59 98 SER A CA 1
ATOM 738 C C . SER A 1 98 ? 6.836 -19.260 -4.799 1.00 52.59 98 SER A C 1
ATOM 740 O O . SER A 1 98 ? 7.070 -18.713 -3.729 1.00 52.59 98 SER A O 1
ATOM 742 N N . ARG A 1 99 ? 5.782 -20.062 -5.023 1.00 46.06 99 ARG A N 1
ATOM 743 C CA . ARG A 1 99 ? 4.678 -20.426 -4.106 1.00 46.06 99 ARG A CA 1
ATOM 744 C C . ARG A 1 99 ? 3.591 -19.363 -3.907 1.00 46.06 99 ARG A C 1
ATOM 746 O O . ARG A 1 99 ? 3.643 -18.556 -2.989 1.00 46.06 99 ARG A O 1
ATOM 753 N N . ILE A 1 100 ? 2.517 -19.501 -4.681 1.00 45.31 100 ILE A N 1
ATOM 754 C CA . ILE A 1 100 ? 1.166 -19.252 -4.164 1.00 45.31 100 ILE A CA 1
ATOM 755 C C . ILE A 1 100 ? 0.663 -20.627 -3.705 1.00 45.31 100 ILE A C 1
ATOM 757 O O . ILE A 1 100 ? 0.353 -21.467 -4.549 1.00 45.31 100 ILE A O 1
ATOM 761 N N . VAL A 1 101 ? 0.719 -20.896 -2.399 1.00 37.06 101 VAL A N 1
ATOM 762 C CA . VAL A 1 101 ? 0.013 -22.026 -1.762 1.00 37.06 101 VAL A CA 1
ATOM 763 C C . VAL A 1 101 ? -1.273 -21.515 -1.147 1.00 37.06 101 VAL A C 1
ATOM 765 O O . VAL A 1 101 ? -1.211 -20.431 -0.527 1.00 37.06 101 VAL A O 1
#

Sequence (101 aa):
PADPTAHPPAPRVGNSGSWVEGLVETEYGTIRVHEFNPGAVGGVPVISFHGMRAMKRVVEEWLPVGEAIATTGARVLVPNLHSNPHTKPRKLKGNDFSRIV

Organism: Hemiselmis andersenii (NCBI:txid464988)